Protein AF-G5NHA0-F1 (afdb_monomer)

Structure (mmCIF, N/CA/C/O backbone):
data_AF-G5NHA0-F1
#
_entry.id   AF-G5NHA0-F1
#
loop_
_atom_site.group_PDB
_atom_site.id
_atom_site.type_symbol
_atom_site.label_atom_id
_atom_site.label_alt_id
_atom_site.label_comp_id
_atom_site.label_asym_id
_atom_site.label_entity_id
_atom_site.label_seq_id
_atom_site.pdbx_PDB_ins_code
_atom_site.Cartn_x
_atom_site.Cartn_y
_atom_site.Cartn_z
_atom_site.occupancy
_atom_site.B_iso_or_equiv
_atom_site.auth_seq_id
_atom_site.auth_comp_id
_atom_site.auth_asym_id
_atom_site.auth_atom_id
_atom_site.pdbx_PDB_model_num
ATOM 1 N N . MET A 1 1 ? 13.673 6.699 -13.281 1.00 80.00 1 MET A N 1
ATOM 2 C CA . MET A 1 1 ? 12.274 6.813 -13.764 1.00 80.00 1 MET A CA 1
ATOM 3 C C . MET A 1 1 ? 11.661 5.450 -14.053 1.00 80.00 1 MET A C 1
ATOM 5 O O . MET A 1 1 ? 10.662 5.138 -13.426 1.00 80.00 1 MET A O 1
ATOM 9 N N . LEU A 1 2 ? 12.270 4.612 -14.906 1.00 87.25 2 LEU A N 1
ATOM 10 C CA . LEU A 1 2 ? 11.760 3.259 -15.196 1.00 87.25 2 LEU A CA 1
ATOM 11 C C . LEU A 1 2 ? 11.578 2.391 -13.946 1.00 87.25 2 LEU A C 1
ATOM 13 O O . LEU A 1 2 ? 10.547 1.749 -13.815 1.00 87.25 2 LEU A O 1
ATOM 17 N N . GLY A 1 3 ? 12.521 2.436 -12.998 1.00 88.12 3 GLY A N 1
ATOM 18 C CA . GLY A 1 3 ? 12.367 1.753 -11.709 1.00 88.12 3 GLY A CA 1
ATOM 19 C C . GLY A 1 3 ? 11.091 2.173 -10.972 1.00 88.12 3 GLY A C 1
ATOM 20 O O . GLY A 1 3 ? 10.288 1.322 -10.626 1.00 88.12 3 GLY A O 1
ATOM 21 N N . CYS A 1 4 ? 10.834 3.477 -10.822 1.00 86.25 4 CYS A N 1
ATOM 22 C CA . CYS A 1 4 ? 9.599 3.974 -1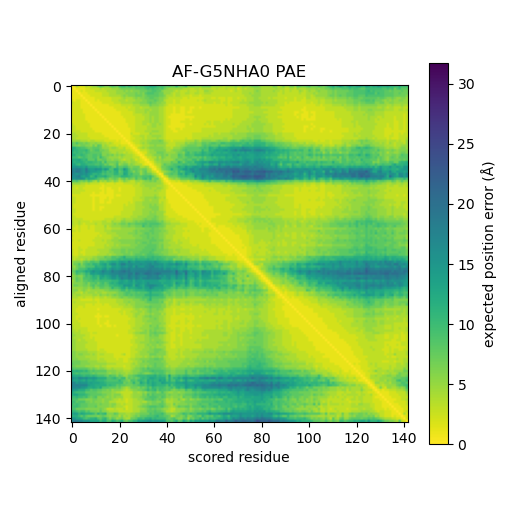0.202 1.00 86.25 4 CYS A CA 1
ATOM 23 C C . CYS A 1 4 ? 8.343 3.512 -10.956 1.00 86.25 4 CYS A C 1
ATOM 25 O O . CYS A 1 4 ? 7.350 3.148 -10.334 1.00 86.25 4 CYS A O 1
ATOM 27 N N . LEU A 1 5 ? 8.401 3.511 -12.292 1.00 88.50 5 LEU A N 1
ATOM 28 C CA . LEU A 1 5 ? 7.301 3.058 -13.139 1.00 88.50 5 LEU A CA 1
ATOM 29 C C . LEU A 1 5 ? 7.057 1.554 -13.029 1.00 88.50 5 LEU A C 1
ATOM 31 O O . LEU A 1 5 ? 5.913 1.147 -13.120 1.00 88.50 5 LEU A O 1
ATOM 35 N N . LEU A 1 6 ? 8.091 0.735 -12.835 1.00 91.81 6 LEU A N 1
ATOM 36 C CA . LEU A 1 6 ? 7.977 -0.720 -12.695 1.00 91.81 6 LEU A CA 1
ATOM 37 C C . LEU A 1 6 ? 7.610 -1.144 -11.266 1.00 91.81 6 LEU A C 1
ATOM 39 O O . LEU A 1 6 ? 6.910 -2.137 -11.090 1.00 91.81 6 LEU A O 1
ATOM 43 N N . SER A 1 7 ? 8.035 -0.381 -10.256 1.00 92.62 7 SER A N 1
ATOM 44 C CA . SER A 1 7 ? 7.800 -0.666 -8.833 1.00 92.62 7 SER A CA 1
ATOM 45 C C . SER A 1 7 ? 6.397 -0.294 -8.338 1.00 92.62 7 SER A C 1
ATOM 47 O O . SER A 1 7 ? 6.056 -0.538 -7.182 1.00 92.62 7 SER A O 1
ATOM 49 N N . TRP A 1 8 ? 5.548 0.257 -9.201 1.00 93.06 8 TRP A N 1
ATOM 50 C CA . TRP A 1 8 ? 4.207 0.723 -8.846 1.00 93.06 8 TRP A CA 1
ATOM 51 C C . TRP A 1 8 ? 3.281 -0.310 -8.188 1.00 93.06 8 TRP A C 1
ATOM 53 O O . TRP A 1 8 ? 2.622 0.073 -7.221 1.00 93.06 8 TRP A O 1
ATOM 63 N N . PRO A 1 9 ? 3.214 -1.595 -8.609 1.00 93.00 9 PRO A N 1
ATOM 64 C CA . PRO A 1 9 ? 2.280 -2.528 -7.987 1.00 93.00 9 PRO A CA 1
ATOM 65 C C . PRO A 1 9 ? 2.721 -2.867 -6.558 1.00 93.00 9 PRO A C 1
ATOM 67 O O . PRO A 1 9 ? 1.884 -3.036 -5.677 1.00 93.00 9 PRO A O 1
ATOM 70 N N . PHE A 1 10 ? 4.031 -2.883 -6.306 1.00 95.56 10 PHE A N 1
ATOM 71 C CA . PHE A 1 10 ? 4.612 -3.080 -4.980 1.00 95.56 10 PHE A CA 1
ATOM 72 C C . PHE A 1 10 ? 4.249 -1.926 -4.050 1.00 95.56 10 PHE A C 1
ATOM 74 O O . PHE A 1 10 ? 3.793 -2.153 -2.934 1.00 95.56 10 PHE A O 1
ATOM 81 N N . TRP A 1 11 ? 4.374 -0.684 -4.526 1.00 95.44 11 TRP A N 1
ATOM 82 C CA . TRP A 1 11 ? 3.987 0.495 -3.749 1.00 95.44 11 TRP A CA 1
ATOM 83 C C . TRP A 1 11 ? 2.492 0.533 -3.447 1.00 95.44 11 TRP A C 1
ATOM 85 O O . TRP A 1 11 ? 2.121 0.860 -2.324 1.00 95.44 11 TRP A O 1
ATOM 95 N N . VAL A 1 12 ? 1.639 0.152 -4.402 1.00 96.19 12 VAL A N 1
ATOM 96 C CA . VAL A 1 12 ? 0.189 0.055 -4.178 1.00 96.19 12 VAL A CA 1
ATOM 97 C C . VAL A 1 12 ? -0.130 -0.972 -3.087 1.00 96.19 12 VAL A C 1
ATOM 99 O O . VAL A 1 12 ? -0.872 -0.661 -2.158 1.00 96.19 12 VAL A O 1
ATOM 102 N N . MET A 1 13 ? 0.450 -2.173 -3.162 1.00 95.94 13 MET A N 1
ATOM 103 C CA . MET A 1 13 ? 0.197 -3.248 -2.193 1.00 95.94 13 MET A CA 1
ATOM 104 C C . MET A 1 13 ? 0.795 -2.958 -0.812 1.00 95.94 13 MET A C 1
ATOM 106 O O . MET A 1 13 ? 0.182 -3.267 0.208 1.00 95.94 13 MET A O 1
ATOM 110 N N . HIS A 1 14 ? 1.960 -2.317 -0.767 1.00 95.31 14 HIS A N 1
ATOM 111 C CA . HIS A 1 14 ? 2.565 -1.862 0.478 1.00 95.31 14 HIS A CA 1
ATOM 112 C C . HIS A 1 14 ? 1.714 -0.764 1.136 1.00 95.31 14 HIS A C 1
ATOM 114 O O . HIS A 1 14 ? 1.365 -0.874 2.308 1.00 95.31 14 HIS A O 1
ATOM 120 N N . ALA A 1 15 ? 1.293 0.253 0.373 1.00 94.44 15 ALA A N 1
ATOM 121 C CA . ALA A 1 15 ? 0.430 1.322 0.873 1.00 94.44 15 ALA A CA 1
ATOM 122 C C . ALA A 1 15 ? -0.927 0.793 1.364 1.00 94.44 15 ALA A C 1
ATOM 124 O O . ALA A 1 15 ? -1.406 1.227 2.409 1.00 94.44 15 ALA A O 1
ATOM 125 N N . LEU A 1 16 ? -1.516 -0.178 0.659 1.00 94.94 16 LEU A N 1
ATOM 126 C CA . LEU A 1 16 ? -2.718 -0.894 1.093 1.00 94.94 16 LEU A CA 1
ATOM 127 C C . LEU A 1 16 ? -2.538 -1.498 2.496 1.00 94.94 16 LEU A C 1
ATOM 129 O O . LEU A 1 16 ? -3.379 -1.280 3.368 1.00 94.94 16 LEU A O 1
ATOM 133 N N . GLY A 1 17 ? -1.435 -2.215 2.727 1.00 93.62 17 GLY A N 1
ATOM 134 C CA . GLY A 1 17 ? -1.129 -2.796 4.036 1.00 93.62 17 GLY A CA 1
ATOM 135 C C . GLY A 1 17 ? -0.948 -1.739 5.121 1.00 93.62 17 GLY A C 1
ATOM 136 O O . GLY A 1 17 ? -1.544 -1.868 6.188 1.00 93.62 17 GLY A O 1
ATOM 137 N N . CYS A 1 18 ? -0.234 -0.650 4.821 1.00 92.94 18 CYS A N 1
ATOM 138 C CA . CYS A 1 18 ? -0.051 0.461 5.756 1.00 92.94 18 CYS A CA 1
ATOM 139 C C . CYS A 1 18 ? -1.384 1.112 6.152 1.00 92.94 18 CYS A C 1
ATOM 141 O O . CYS A 1 18 ? -1.596 1.407 7.325 1.00 92.94 18 CYS A O 1
ATOM 143 N N . ILE A 1 19 ? -2.296 1.325 5.195 1.00 93.25 19 ILE A 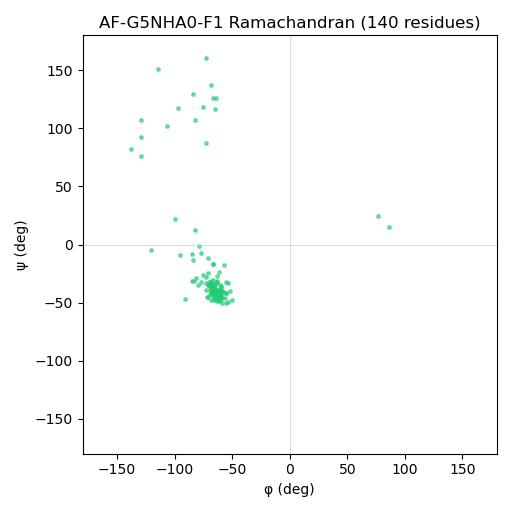N 1
ATOM 144 C CA . ILE A 1 19 ? -3.621 1.907 5.463 1.00 93.25 19 ILE A CA 1
ATOM 145 C C . ILE A 1 19 ? -4.430 0.993 6.393 1.00 93.25 19 ILE A C 1
ATOM 147 O O . ILE A 1 19 ? -5.044 1.470 7.346 1.00 93.25 19 ILE A O 1
ATOM 151 N N . ILE A 1 20 ? -4.416 -0.318 6.142 1.00 92.81 20 ILE A N 1
ATOM 152 C CA . ILE A 1 20 ? -5.143 -1.300 6.955 1.00 92.81 20 ILE A CA 1
ATOM 153 C C . ILE A 1 20 ? -4.557 -1.393 8.372 1.00 92.81 20 ILE A C 1
ATOM 155 O O . ILE A 1 20 ? -5.315 -1.417 9.344 1.00 92.81 20 ILE A O 1
ATOM 159 N N . ASP A 1 21 ? -3.230 -1.433 8.503 1.00 91.44 21 ASP A N 1
ATOM 160 C CA . ASP A 1 21 ? -2.551 -1.511 9.801 1.00 91.44 21 ASP A CA 1
ATOM 161 C C . ASP A 1 21 ? -2.746 -0.247 10.635 1.00 91.44 21 ASP A C 1
ATOM 163 O O . ASP A 1 21 ? -3.003 -0.332 11.840 1.00 91.44 21 ASP A O 1
ATOM 167 N N . ASN A 1 22 ? -2.716 0.921 9.991 1.00 89.94 22 ASN A N 1
ATOM 168 C CA . ASN A 1 22 ? -3.038 2.180 10.644 1.00 89.94 22 ASN A CA 1
ATOM 169 C C . ASN A 1 22 ? -4.499 2.177 11.126 1.00 89.94 22 ASN A C 1
ATOM 171 O O . ASN A 1 22 ? -4.766 2.422 12.301 1.00 89.94 22 ASN A O 1
ATOM 175 N N . GLN A 1 23 ? -5.440 1.760 10.270 1.00 90.69 23 GLN A N 1
ATOM 176 C CA . GLN A 1 23 ? -6.862 1.744 10.616 1.00 90.69 23 GLN A CA 1
ATOM 177 C C . GLN A 1 23 ? -7.195 0.789 11.774 1.00 90.69 23 GLN A C 1
ATOM 179 O O . GLN A 1 23 ? -8.113 1.078 12.549 1.00 90.69 23 GLN A O 1
ATOM 184 N N . ARG A 1 24 ? -6.476 -0.334 11.923 1.00 88.69 24 ARG A N 1
ATOM 185 C CA . ARG A 1 24 ? -6.635 -1.251 13.071 1.00 88.69 24 ARG A CA 1
ATOM 186 C C . ARG A 1 24 ? -5.826 -0.848 14.313 1.00 88.69 24 ARG A C 1
ATOM 188 O O . ARG A 1 24 ? -6.030 -1.449 15.361 1.00 88.69 24 ARG A O 1
ATOM 195 N N . GLY A 1 25 ? -4.947 0.153 14.213 1.00 86.00 25 GLY A N 1
ATOM 196 C CA . GLY A 1 25 ? -4.127 0.660 15.319 1.00 86.00 25 GLY A CA 1
ATOM 197 C C . GLY A 1 25 ? -2.809 -0.087 15.553 1.00 86.00 25 GLY A C 1
ATOM 198 O O . GLY A 1 25 ? -2.193 0.095 16.601 1.00 86.00 25 GLY A O 1
ATOM 199 N N . ALA A 1 26 ? -2.348 -0.904 14.600 1.00 83.44 26 ALA A N 1
ATOM 200 C CA . ALA A 1 26 ? -1.086 -1.643 14.719 1.00 83.44 26 ALA A CA 1
ATOM 201 C C . ALA A 1 26 ? 0.143 -0.712 14.723 1.00 83.44 26 ALA A C 1
ATOM 203 O O . ALA A 1 26 ? 1.130 -0.993 15.394 1.00 83.44 26 ALA A O 1
ATOM 204 N N . THR A 1 27 ? 0.055 0.432 14.038 1.00 82.12 27 THR A N 1
ATOM 205 C CA . THR A 1 27 ? 1.107 1.466 13.971 1.00 82.12 27 THR A CA 1
ATOM 206 C C . THR A 1 27 ? 0.849 2.641 14.923 1.00 82.12 27 THR A C 1
ATOM 208 O O . THR A 1 27 ? 1.320 3.759 14.705 1.00 82.12 27 THR A O 1
ATOM 211 N N . LEU A 1 28 ? 0.040 2.438 15.970 1.00 77.81 28 LEU A N 1
ATOM 212 C CA . LEU A 1 28 ? -0.325 3.518 16.890 1.00 77.81 28 LEU A CA 1
ATOM 213 C C . LEU A 1 28 ? 0.876 4.003 17.720 1.00 77.81 28 LEU A C 1
ATOM 215 O O . LEU A 1 28 ? 0.974 5.192 18.008 1.00 77.81 28 LEU A O 1
ATOM 219 N N . SER A 1 29 ? 1.805 3.108 18.072 1.00 75.94 29 SER A N 1
ATOM 220 C CA . SER A 1 29 ? 3.009 3.451 18.840 1.00 75.94 29 SER A CA 1
ATOM 221 C C . SER A 1 29 ? 3.925 4.418 18.085 1.00 75.94 29 SER A C 1
ATOM 223 O O . SER A 1 29 ? 4.314 5.433 18.654 1.00 75.94 29 SER A O 1
ATOM 225 N N . SER A 1 30 ? 4.189 4.165 16.799 1.00 80.62 30 SER A N 1
ATOM 226 C CA . SER A 1 30 ? 4.962 5.058 15.920 1.00 80.62 30 SER A CA 1
ATOM 227 C C . SER A 1 30 ? 4.223 6.344 15.555 1.00 80.62 30 SER A C 1
ATOM 229 O O . SER A 1 30 ? 4.852 7.366 15.304 1.00 80.62 30 SER A O 1
ATOM 231 N N . SER A 1 31 ? 2.887 6.345 15.604 1.00 77.06 31 SER A N 1
ATOM 232 C CA . SER A 1 31 ? 2.099 7.573 15.425 1.00 77.06 31 SER A CA 1
ATOM 233 C C . SER A 1 31 ? 2.183 8.521 16.632 1.00 77.06 31 SER A C 1
ATOM 235 O O . SER A 1 31 ? 2.018 9.728 16.468 1.00 77.06 31 SER A O 1
ATOM 237 N N . ILE A 1 32 ? 2.414 7.989 17.839 1.00 79.06 32 ILE A N 1
ATOM 238 C CA . ILE A 1 32 ? 2.520 8.770 19.083 1.00 79.06 32 ILE A CA 1
ATOM 239 C C . ILE A 1 32 ? 3.972 9.180 19.354 1.00 79.06 32 ILE A C 1
ATOM 241 O O . ILE A 1 32 ? 4.222 10.341 19.673 1.00 79.06 32 ILE A O 1
ATOM 245 N N . ASP A 1 33 ? 4.915 8.245 19.226 1.00 80.62 33 ASP A N 1
ATOM 246 C CA . ASP A 1 33 ? 6.351 8.491 19.377 1.00 80.62 33 ASP A CA 1
ATOM 247 C C . ASP A 1 33 ? 7.117 7.916 18.171 1.00 80.62 33 ASP A C 1
ATOM 249 O O . ASP A 1 33 ? 7.509 6.745 18.183 1.00 80.62 33 ASP A O 1
ATOM 253 N N . PRO A 1 34 ? 7.364 8.736 17.133 1.00 75.94 34 PRO A N 1
ATOM 254 C CA . PRO A 1 34 ? 8.107 8.314 15.949 1.00 75.94 34 PRO A CA 1
ATOM 255 C C . PRO A 1 34 ? 9.583 7.997 16.226 1.00 75.94 34 PRO A C 1
ATOM 257 O O . PRO A 1 34 ? 10.238 7.391 15.390 1.00 75.94 34 PRO A O 1
ATOM 260 N N . ALA A 1 35 ? 10.148 8.432 17.361 1.00 77.69 35 ALA A N 1
ATOM 261 C CA . ALA A 1 35 ? 11.561 8.199 17.662 1.00 77.69 35 ALA A CA 1
ATOM 262 C C . ALA A 1 35 ? 11.814 6.794 18.231 1.00 77.69 35 ALA A C 1
ATOM 264 O O . ALA A 1 35 ? 12.900 6.248 18.045 1.00 77.69 35 ALA A O 1
ATOM 265 N N . ASN A 1 36 ? 10.822 6.220 18.922 1.00 70.94 36 ASN A N 1
ATOM 266 C CA . ASN A 1 36 ? 10.926 4.916 19.590 1.00 70.94 36 ASN A CA 1
ATOM 267 C C . ASN A 1 36 ? 9.905 3.878 19.090 1.00 70.94 36 ASN A C 1
ATOM 269 O O . ASN A 1 36 ? 9.911 2.734 19.550 1.00 70.94 36 ASN A O 1
ATOM 273 N N . GLY A 1 37 ? 8.996 4.268 18.196 1.00 63.38 37 GLY A N 1
ATOM 274 C CA . GLY A 1 37 ? 7.983 3.392 17.623 1.00 63.38 37 GLY A CA 1
ATOM 275 C C . GLY A 1 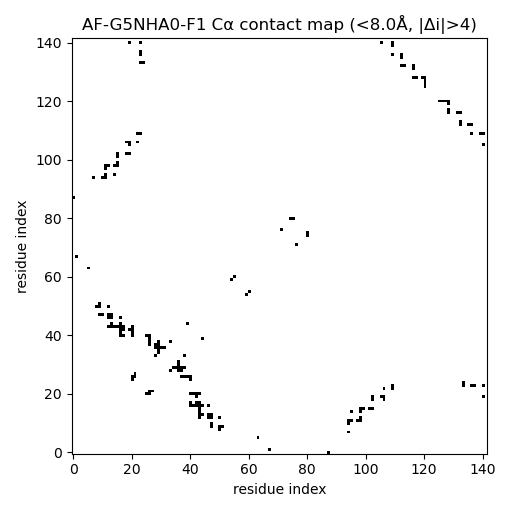37 ? 8.542 2.391 16.613 1.00 63.38 37 GLY A C 1
ATOM 276 O O . GLY A 1 37 ? 9.620 2.558 16.049 1.00 63.38 37 GLY A O 1
ATOM 277 N N . ILE A 1 38 ? 7.778 1.326 16.370 1.00 66.44 38 ILE A N 1
ATOM 278 C CA . ILE A 1 38 ? 8.052 0.405 15.266 1.00 66.44 38 ILE A CA 1
ATOM 279 C C . ILE A 1 38 ? 7.454 1.045 14.010 1.00 66.44 38 ILE A C 1
ATOM 281 O O . ILE A 1 38 ? 6.234 1.111 13.855 1.00 66.44 38 ILE A O 1
ATOM 285 N N . ASP A 1 39 ? 8.314 1.555 13.131 1.00 64.12 39 ASP A N 1
ATOM 286 C CA . ASP A 1 39 ? 7.901 2.228 11.890 1.00 64.12 39 ASP A CA 1
ATOM 287 C C . ASP A 1 39 ? 7.455 1.255 10.786 1.00 64.12 39 ASP A C 1
ATOM 289 O O . ASP A 1 39 ? 6.959 1.666 9.736 1.00 64.12 39 ASP A O 1
ATOM 293 N N . THR A 1 40 ? 7.619 -0.050 10.999 1.00 69.25 40 THR A N 1
ATOM 294 C CA . THR A 1 40 ? 7.329 -1.072 9.994 1.00 69.25 40 THR A CA 1
ATOM 295 C C . THR A 1 40 ? 5.949 -1.690 10.193 1.00 69.25 40 THR A C 1
ATOM 297 O O . THR A 1 40 ? 5.685 -2.349 11.195 1.00 69.25 40 THR A O 1
ATOM 300 N N . SER A 1 41 ? 5.076 -1.519 9.198 1.00 86.06 41 SER A N 1
ATOM 301 C CA . SER A 1 41 ? 3.809 -2.252 9.100 1.00 86.06 41 SER A CA 1
ATOM 302 C C . SER A 1 41 ? 4.066 -3.691 8.644 1.00 86.06 41 SER A C 1
ATOM 304 O O . SER A 1 41 ? 4.556 -3.938 7.537 1.00 86.06 41 SER A O 1
ATOM 306 N N . GLU A 1 42 ? 3.709 -4.651 9.493 1.00 89.69 42 GLU A N 1
ATOM 307 C CA . GLU A 1 42 ? 3.868 -6.079 9.203 1.00 89.69 42 GLU A CA 1
ATOM 308 C C . GLU A 1 42 ? 2.956 -6.526 8.053 1.00 89.69 42 GLU A C 1
ATOM 310 O O . GLU A 1 42 ? 3.393 -7.255 7.158 1.00 89.69 42 GLU A O 1
ATOM 315 N N . MET A 1 43 ? 1.713 -6.023 7.999 1.00 90.75 43 MET A N 1
ATOM 316 C CA . MET A 1 43 ? 0.798 -6.321 6.893 1.00 90.75 43 MET A CA 1
ATOM 317 C C . MET A 1 43 ? 1.319 -5.753 5.570 1.00 90.75 43 MET A C 1
ATOM 319 O O . MET A 1 43 ? 1.228 -6.408 4.531 1.00 90.75 43 MET A O 1
ATOM 323 N N . ALA A 1 44 ? 1.907 -4.554 5.591 1.00 93.75 44 ALA A N 1
ATOM 324 C CA . ALA A 1 44 ? 2.511 -3.952 4.408 1.00 93.75 44 ALA A CA 1
ATOM 325 C C . ALA A 1 44 ? 3.714 -4.750 3.897 1.00 93.75 44 ALA A C 1
ATOM 327 O O . ALA A 1 44 ? 3.880 -4.892 2.683 1.00 93.75 44 ALA A O 1
ATOM 328 N N . ASN A 1 45 ? 4.537 -5.300 4.792 1.00 93.50 45 ASN A N 1
ATOM 329 C CA . ASN A 1 45 ? 5.641 -6.182 4.416 1.00 93.50 45 ASN A CA 1
ATOM 330 C C . ASN A 1 45 ? 5.134 -7.489 3.799 1.00 93.50 45 ASN A C 1
ATOM 332 O O . ASN A 1 45 ? 5.599 -7.882 2.726 1.00 93.50 45 ASN A O 1
ATOM 336 N N . PHE A 1 46 ? 4.139 -8.123 4.424 1.00 94.69 46 PHE A N 1
ATOM 337 C CA . PHE A 1 46 ? 3.522 -9.341 3.906 1.00 94.69 46 PHE A CA 1
ATOM 338 C C . PHE A 1 46 ? 2.918 -9.134 2.509 1.00 94.69 46 PHE A C 1
ATOM 340 O O . PHE A 1 46 ? 3.240 -9.875 1.577 1.00 94.69 46 PHE A O 1
ATOM 347 N N . LEU A 1 47 ? 2.099 -8.093 2.326 1.00 95.38 47 LEU A N 1
ATOM 348 C CA . LEU A 1 47 ? 1.483 -7.784 1.033 1.00 95.38 47 LEU A CA 1
ATOM 349 C C . LEU A 1 47 ? 2.513 -7.413 -0.037 1.00 95.38 47 LEU A C 1
ATOM 351 O O . LEU A 1 47 ? 2.322 -7.747 -1.205 1.00 95.38 47 LEU A O 1
ATOM 355 N N . ASN A 1 48 ? 3.615 -6.763 0.342 1.00 95.38 48 ASN A N 1
ATOM 356 C CA . ASN A 1 48 ? 4.700 -6.455 -0.583 1.00 95.38 48 ASN A CA 1
ATOM 357 C C . ASN A 1 48 ? 5.420 -7.730 -1.063 1.00 95.38 48 ASN A C 1
ATOM 359 O O . ASN A 1 48 ? 5.668 -7.890 -2.259 1.00 95.38 48 ASN A O 1
ATOM 363 N N . MET A 1 49 ? 5.695 -8.681 -0.162 1.00 96.00 49 MET A N 1
ATOM 364 C CA . MET A 1 49 ? 6.247 -9.990 -0.541 1.00 96.00 49 MET A CA 1
ATOM 365 C C . MET A 1 49 ? 5.270 -10.784 -1.412 1.00 96.00 49 MET A C 1
ATOM 367 O O . MET A 1 49 ? 5.673 -11.361 -2.422 1.00 96.00 49 MET A O 1
ATOM 371 N N . PHE A 1 50 ? 3.981 -10.772 -1.072 1.00 96.25 50 PHE A N 1
ATOM 372 C CA . PHE A 1 50 ? 2.941 -11.400 -1.884 1.00 96.25 50 PHE A CA 1
ATOM 373 C C . PHE A 1 50 ? 2.891 -10.804 -3.298 1.00 96.25 50 PHE A C 1
ATOM 375 O O . PHE A 1 50 ? 2.907 -11.543 -4.284 1.00 96.25 50 PHE A O 1
ATOM 382 N N . ALA A 1 51 ? 2.924 -9.472 -3.412 1.00 96.25 51 ALA A N 1
ATOM 383 C CA . ALA A 1 51 ? 2.989 -8.776 -4.692 1.00 96.25 51 ALA A CA 1
ATOM 384 C C . ALA A 1 51 ? 4.223 -9.192 -5.504 1.00 96.25 51 ALA A C 1
ATOM 386 O O . ALA A 1 51 ? 4.112 -9.417 -6.708 1.00 96.25 51 ALA A O 1
ATOM 387 N N . ALA A 1 52 ? 5.377 -9.364 -4.852 1.00 95.75 52 ALA A N 1
ATOM 388 C CA . ALA A 1 52 ? 6.594 -9.836 -5.502 1.00 95.75 52 ALA A CA 1
ATOM 389 C C . ALA A 1 52 ? 6.457 -11.248 -6.067 1.00 95.75 52 ALA A C 1
ATOM 391 O O . ALA A 1 52 ? 6.819 -11.479 -7.220 1.00 95.75 52 ALA A O 1
ATOM 392 N N . VAL A 1 53 ? 5.893 -12.177 -5.298 1.00 97.12 53 VAL A N 1
ATOM 393 C CA . VAL A 1 53 ? 5.667 -13.552 -5.760 1.00 97.12 53 VAL A CA 1
ATOM 394 C C . VAL A 1 53 ? 4.723 -13.569 -6.962 1.00 97.12 53 VAL A C 1
ATOM 396 O O . VAL A 1 53 ? 5.050 -14.174 -7.983 1.00 97.12 53 VAL A O 1
ATOM 399 N N . VAL A 1 54 ? 3.599 -12.850 -6.886 1.00 96.75 54 VAL A N 1
ATOM 400 C CA . VAL A 1 54 ? 2.638 -12.747 -7.996 1.00 96.75 54 VAL A CA 1
ATOM 401 C C . VAL A 1 54 ? 3.289 -12.107 -9.224 1.00 96.75 54 VAL A C 1
ATOM 403 O O . VAL A 1 54 ? 3.111 -12.592 -10.342 1.00 96.75 54 VAL A O 1
ATOM 406 N N . TYR A 1 55 ? 4.081 -11.050 -9.040 1.00 96.12 55 TYR A N 1
ATOM 407 C CA . TYR A 1 55 ? 4.786 -10.383 -10.132 1.00 96.12 55 TYR A CA 1
ATOM 408 C C . TYR A 1 55 ? 5.764 -11.327 -10.840 1.00 96.12 55 TYR A C 1
ATOM 410 O O . TYR A 1 55 ? 5.770 -11.413 -12.069 1.00 96.12 55 TYR A O 1
ATOM 418 N N . LEU A 1 56 ? 6.555 -12.084 -10.077 1.00 95.94 56 LEU A N 1
ATOM 419 C CA . LEU A 1 56 ? 7.508 -13.053 -10.618 1.00 95.94 56 LEU A CA 1
ATOM 420 C C . LEU A 1 56 ? 6.809 -14.219 -11.323 1.00 95.94 56 LEU A C 1
ATOM 422 O O . LEU A 1 56 ? 7.225 -14.597 -12.418 1.00 95.94 56 LEU A O 1
ATOM 426 N N . GLN A 1 57 ? 5.724 -14.743 -10.748 1.00 97.12 57 GLN A N 1
ATOM 427 C CA . GLN A 1 57 ? 4.938 -15.830 -11.338 1.00 97.12 57 GLN A CA 1
ATOM 428 C C . GLN A 1 57 ? 4.363 -15.452 -12.710 1.00 97.12 57 GLN A C 1
ATOM 430 O O . GLN A 1 57 ? 4.318 -16.286 -13.610 1.00 97.12 57 GLN A O 1
ATOM 435 N N . ASN A 1 58 ? 3.966 -14.191 -12.893 1.00 96.00 58 ASN A N 1
ATOM 436 C CA . ASN A 1 58 ? 3.442 -13.679 -14.161 1.00 96.00 58 ASN A CA 1
ATOM 437 C C . ASN A 1 58 ? 4.544 -13.280 -15.165 1.00 96.00 58 ASN A C 1
ATOM 439 O O . ASN A 1 58 ? 4.264 -12.612 -16.158 1.00 96.00 58 ASN A O 1
ATOM 443 N N . GLY A 1 59 ? 5.804 -13.661 -14.924 1.00 95.06 59 GLY A N 1
ATOM 444 C CA . GLY A 1 59 ? 6.918 -13.342 -15.817 1.00 95.06 59 GLY A CA 1
ATOM 445 C C . GLY A 1 59 ? 7.404 -11.895 -15.706 1.00 95.06 59 GLY A C 1
ATOM 446 O O . GLY A 1 59 ? 8.003 -11.376 -16.645 1.00 95.06 59 GLY A O 1
ATOM 447 N N . GLY A 1 60 ? 7.189 -11.235 -14.564 1.00 93.94 60 GLY A N 1
ATOM 448 C CA . GLY A 1 60 ? 7.535 -9.828 -14.358 1.00 93.94 60 GLY A CA 1
ATOM 449 C C . GLY A 1 60 ? 8.995 -9.475 -14.667 1.00 93.94 60 GLY A C 1
ATOM 450 O O . GLY A 1 60 ? 9.257 -8.406 -15.209 1.00 93.94 60 GLY A O 1
ATOM 451 N N . LEU A 1 61 ? 9.945 -10.390 -14.434 1.00 94.44 61 LEU A N 1
ATOM 452 C CA . LEU A 1 61 ? 11.354 -10.209 -14.825 1.00 94.44 61 LEU A CA 1
ATOM 453 C C . LEU A 1 61 ? 11.537 -10.061 -16.342 1.00 94.44 61 LEU A C 1
ATOM 455 O O . LEU A 1 61 ? 12.306 -9.211 -16.787 1.00 94.44 61 LEU A O 1
ATOM 459 N N . VAL A 1 62 ? 10.816 -10.852 -17.141 1.00 95.56 62 VAL A N 1
ATOM 460 C CA . VAL A 1 62 ? 10.859 -10.755 -18.608 1.00 95.56 62 VAL A CA 1
ATOM 461 C C . VAL A 1 62 ? 10.289 -9.408 -19.048 1.00 95.56 62 VAL A C 1
ATOM 463 O O . VAL A 1 62 ? 10.897 -8.719 -19.864 1.00 95.56 62 VAL A O 1
ATOM 466 N N . THR A 1 63 ? 9.180 -8.983 -18.437 1.00 94.38 63 THR A N 1
ATOM 467 C CA . THR A 1 63 ? 8.579 -7.664 -18.675 1.00 94.38 63 THR A CA 1
ATOM 468 C C . THR A 1 63 ? 9.535 -6.523 -18.320 1.00 94.38 63 THR A C 1
ATOM 470 O O . THR A 1 63 ? 9.633 -5.560 -19.076 1.00 94.38 63 THR A O 1
ATOM 473 N N . MET A 1 64 ? 10.280 -6.618 -17.211 1.00 94.56 64 MET A N 1
ATOM 474 C CA . MET A 1 64 ? 11.281 -5.608 -16.838 1.00 94.56 64 MET A CA 1
ATOM 475 C C . MET A 1 64 ? 12.374 -5.466 -17.901 1.00 94.56 64 MET A C 1
ATOM 477 O O . MET A 1 64 ? 12.716 -4.345 -18.279 1.00 94.56 64 MET A O 1
ATOM 481 N N . VAL A 1 65 ? 12.901 -6.586 -18.403 1.00 94.75 65 VAL A N 1
ATOM 482 C CA . VAL A 1 65 ? 13.937 -6.581 -19.447 1.00 94.75 65 VAL A CA 1
ATOM 483 C C . VAL A 1 65 ? 13.391 -6.032 -20.766 1.00 94.75 65 VAL A C 1
ATOM 485 O O . VAL A 1 65 ? 14.062 -5.231 -21.413 1.00 94.75 65 VAL A O 1
ATOM 488 N N . ASP A 1 66 ? 12.166 -6.397 -21.150 1.00 94.94 66 ASP A N 1
ATOM 489 C CA . ASP A 1 66 ? 11.522 -5.885 -22.366 1.00 94.94 66 ASP A CA 1
ATOM 490 C C . ASP A 1 66 ? 11.286 -4.366 -22.296 1.00 94.94 66 ASP A C 1
ATOM 492 O O . ASP A 1 66 ? 11.612 -3.633 -23.232 1.00 94.94 66 ASP A O 1
ATOM 496 N N . VAL A 1 67 ? 10.807 -3.858 -21.155 1.00 93.62 67 VAL A N 1
ATOM 497 C CA . VAL A 1 67 ? 10.646 -2.413 -20.922 1.00 93.62 67 VAL A CA 1
ATOM 498 C C . VAL A 1 67 ? 11.990 -1.687 -20.985 1.00 93.62 67 VAL A C 1
ATOM 500 O O . VAL A 1 67 ? 12.074 -0.610 -21.576 1.00 93.62 67 VAL A O 1
ATOM 503 N N . LEU A 1 68 ? 13.050 -2.274 -20.423 1.00 92.12 68 LEU A N 1
ATOM 504 C CA . LEU A 1 68 ? 14.392 -1.702 -20.497 1.00 92.12 68 LEU A CA 1
ATOM 505 C C . LEU A 1 68 ? 14.890 -1.642 -21.949 1.00 92.12 68 LEU A C 1
ATOM 507 O O . LEU A 1 68 ? 15.355 -0.594 -22.392 1.00 92.12 68 LEU A O 1
ATOM 511 N N . ASN A 1 69 ? 14.726 -2.720 -22.715 1.00 93.19 69 ASN A N 1
ATOM 512 C CA . ASN A 1 69 ? 15.114 -2.759 -24.124 1.00 93.19 69 ASN A CA 1
ATOM 513 C C . ASN A 1 69 ? 14.352 -1.710 -24.955 1.00 93.19 69 ASN A C 1
ATOM 515 O O . ASN A 1 69 ? 14.952 -0.923 -25.685 1.00 93.19 69 ASN A O 1
ATOM 519 N N . LYS A 1 70 ? 13.030 -1.616 -24.770 1.00 91.75 70 LYS A N 1
ATOM 520 C CA . LYS A 1 70 ? 12.193 -0.592 -25.415 1.00 91.75 70 LYS A CA 1
ATOM 521 C C . LYS A 1 70 ? 12.601 0.827 -25.029 1.00 91.75 70 LYS A C 1
ATOM 523 O O . LYS A 1 70 ? 12.534 1.723 -25.865 1.00 91.75 70 LYS A O 1
ATOM 528 N N . SER A 1 71 ? 13.055 1.044 -23.794 1.00 90.50 71 SER A N 1
ATOM 529 C CA . SER A 1 71 ? 13.521 2.364 -23.369 1.00 90.50 71 SER A CA 1
ATOM 530 C C . SER A 1 71 ? 14.770 2.822 -24.126 1.00 90.50 71 SER A C 1
ATOM 532 O O . SER A 1 71 ? 14.826 3.985 -24.511 1.00 90.50 71 SER A O 1
ATOM 534 N N . TYR A 1 72 ? 15.705 1.913 -24.430 1.00 89.50 72 TYR A N 1
ATOM 535 C CA . TYR A 1 72 ? 16.887 2.220 -25.244 1.00 89.50 72 TYR A CA 1
ATOM 536 C C . TYR A 1 72 ? 16.542 2.517 -26.707 1.00 89.50 72 TYR A C 1
ATOM 538 O O . TYR A 1 72 ? 17.212 3.325 -27.338 1.00 89.50 72 TYR A O 1
ATOM 546 N N . GLN A 1 73 ? 15.482 1.907 -27.247 1.00 88.00 73 GLN A N 1
ATOM 547 C CA . GLN A 1 73 ? 14.989 2.233 -28.592 1.00 88.00 73 GLN A CA 1
ATOM 548 C C . GLN A 1 73 ? 14.338 3.619 -28.646 1.00 88.00 73 GLN A C 1
ATOM 550 O O . GLN A 1 73 ? 14.428 4.308 -29.657 1.00 88.00 73 GLN A O 1
ATOM 555 N N . LEU A 1 74 ? 13.668 4.023 -27.563 1.00 86.56 74 LEU A N 1
ATOM 556 C CA . LEU A 1 74 ? 13.025 5.333 -27.462 1.00 86.56 74 LEU A CA 1
ATOM 557 C C . LEU A 1 74 ? 14.034 6.461 -27.201 1.00 86.56 74 LEU A C 1
ATOM 559 O O . LEU A 1 74 ? 13.812 7.606 -27.579 1.00 86.56 74 LEU A O 1
ATOM 563 N N . CYS A 1 75 ? 15.101 6.127 -26.486 1.00 85.81 75 CYS A N 1
ATOM 564 C CA . CYS A 1 75 ? 16.045 7.045 -25.877 1.00 85.81 75 CYS A CA 1
ATOM 565 C C . CYS A 1 75 ? 17.443 6.471 -26.123 1.00 85.81 75 CYS A C 1
ATOM 567 O O . CYS A 1 75 ? 17.984 5.738 -25.291 1.00 85.81 75 CYS A O 1
ATOM 569 N N . ASP A 1 76 ? 17.979 6.740 -27.315 1.00 83.50 76 ASP A N 1
ATOM 570 C CA . ASP A 1 76 ? 19.303 6.258 -27.703 1.00 83.50 76 ASP A CA 1
ATOM 571 C C . ASP A 1 76 ? 20.359 6.904 -26.789 1.00 83.50 76 ASP A C 1
ATOM 573 O O . ASP A 1 76 ? 20.390 8.135 -26.699 1.00 83.50 76 ASP A O 1
ATOM 577 N N . PRO A 1 77 ? 21.230 6.126 -26.119 1.00 80.31 77 PRO A N 1
ATOM 578 C CA . PRO A 1 77 ? 22.303 6.669 -25.288 1.00 80.31 77 PRO A CA 1
ATOM 579 C C . PRO A 1 77 ? 23.262 7.614 -26.031 1.00 80.31 77 PRO A C 1
ATOM 581 O O . PRO A 1 77 ? 23.981 8.363 -25.374 1.00 80.31 77 PRO A O 1
ATOM 584 N N . MET A 1 78 ? 23.291 7.590 -27.368 1.00 83.06 78 MET A N 1
ATOM 585 C CA . MET A 1 78 ? 24.116 8.488 -28.184 1.00 83.06 78 MET A CA 1
ATOM 586 C C . MET A 1 78 ? 23.479 9.861 -28.442 1.00 83.06 78 MET A C 1
ATOM 588 O O . MET A 1 78 ? 24.177 10.770 -28.888 1.00 83.06 78 MET A O 1
ATOM 592 N N . ASN A 1 79 ? 22.184 10.034 -28.161 1.00 81.88 79 ASN A N 1
ATOM 593 C CA . ASN A 1 79 ? 21.459 11.288 -28.365 1.00 81.88 79 ASN A CA 1
ATOM 594 C C . ASN A 1 79 ? 21.008 11.893 -27.029 1.00 81.88 79 ASN A C 1
ATOM 596 O O . ASN A 1 79 ? 20.716 11.184 -26.067 1.00 81.88 79 ASN A O 1
ATOM 600 N N . GLU A 1 80 ? 20.895 13.224 -26.969 1.00 79.38 80 GLU A N 1
ATOM 601 C CA . GLU A 1 80 ? 20.290 13.879 -25.809 1.00 79.38 80 GLU A CA 1
ATOM 602 C C . GLU A 1 80 ? 18.811 13.503 -25.711 1.00 79.38 80 GLU A C 1
ATOM 604 O O . GLU A 1 80 ? 17.996 13.827 -26.574 1.00 79.38 80 GLU A O 1
ATOM 609 N N . CYS A 1 81 ? 18.461 12.820 -24.630 1.00 81.06 81 CYS A N 1
ATOM 610 C CA . CYS A 1 81 ? 17.104 12.396 -24.356 1.00 81.06 81 CYS A CA 1
ATOM 611 C C . CYS A 1 81 ? 16.735 12.826 -22.935 1.00 81.06 81 CYS A C 1
ATOM 613 O O . CYS A 1 81 ? 17.230 12.291 -21.942 1.00 81.06 81 CYS A O 1
ATOM 615 N N . THR A 1 82 ? 15.877 13.842 -22.843 1.00 81.50 82 THR A N 1
ATOM 616 C CA . THR A 1 82 ? 15.426 14.424 -21.577 1.00 81.50 82 THR A CA 1
ATOM 617 C C . THR A 1 82 ? 13.981 13.998 -21.301 1.00 81.50 82 THR A C 1
ATOM 619 O O . THR A 1 82 ? 13.039 14.521 -21.899 1.00 81.50 82 THR A O 1
ATOM 622 N N . PRO A 1 83 ? 13.755 13.009 -20.418 1.00 77.25 83 PRO A N 1
ATOM 623 C CA . PRO A 1 83 ? 12.402 12.568 -20.112 1.00 77.25 83 PRO A CA 1
ATOM 624 C C . PRO A 1 83 ? 11.625 13.652 -19.351 1.00 77.25 83 PRO A C 1
ATOM 626 O O . PRO A 1 83 ? 12.127 14.275 -18.415 1.00 77.25 83 PRO A O 1
ATOM 629 N N . SER A 1 84 ? 10.363 13.848 -19.735 1.00 81.69 84 SER A N 1
ATOM 630 C CA . SER A 1 84 ? 9.455 14.804 -19.095 1.00 81.69 84 SER A CA 1
ATOM 631 C C . SER A 1 84 ? 9.121 14.372 -17.659 1.00 81.69 84 SER A C 1
ATOM 633 O O . SER A 1 84 ? 8.671 13.250 -17.426 1.00 81.69 84 SER A O 1
ATOM 635 N N . LEU A 1 85 ? 9.336 15.265 -16.687 1.00 77.69 85 LEU A N 1
ATOM 636 C CA . LEU A 1 85 ? 9.065 15.037 -15.259 1.00 77.69 85 LEU A CA 1
ATOM 637 C C . LEU A 1 85 ? 7.588 15.197 -14.831 1.00 77.69 85 LEU A C 1
ATOM 639 O O . LEU A 1 85 ? 7.168 14.441 -13.955 1.00 77.69 85 LEU A O 1
ATOM 643 N N . PRO A 1 86 ? 6.766 16.108 -15.397 1.00 83.38 86 PRO A N 1
ATOM 644 C CA . PRO A 1 86 ? 5.367 16.279 -14.984 1.00 83.38 86 PRO A CA 1
ATOM 645 C C . PRO A 1 86 ? 4.510 14.995 -14.954 1.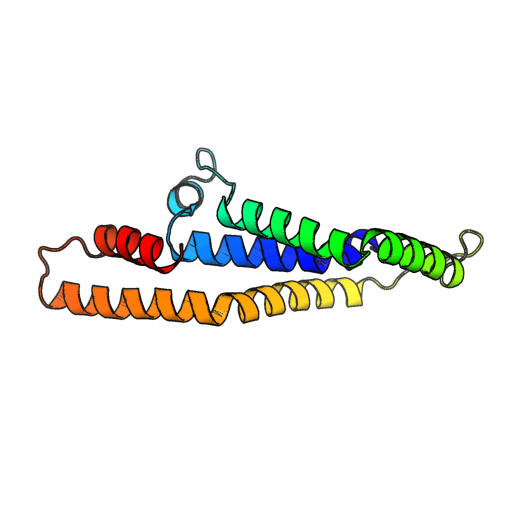00 83.38 86 PRO A C 1
ATOM 647 O O . PRO A 1 86 ? 3.784 14.812 -13.974 1.00 83.38 86 PRO A O 1
ATOM 650 N N . PRO A 1 87 ? 4.619 14.055 -15.919 1.00 82.31 87 PRO A N 1
ATOM 651 C CA . PRO A 1 87 ? 3.893 12.779 -15.863 1.00 82.31 87 PRO A CA 1
ATOM 652 C C . PRO A 1 87 ? 4.249 11.899 -14.651 1.00 82.31 87 PRO A C 1
ATOM 654 O O . PRO A 1 87 ? 3.456 11.057 -14.227 1.00 82.31 87 PRO A O 1
ATOM 657 N N . LEU A 1 88 ? 5.435 12.087 -14.065 1.00 82.44 88 LEU A N 1
ATOM 658 C CA . LEU A 1 88 ? 5.871 11.352 -12.878 1.00 82.44 88 LEU A CA 1
ATOM 659 C C . LEU A 1 88 ? 5.097 11.799 -11.626 1.00 82.44 88 LEU A C 1
ATOM 661 O O . LEU A 1 88 ? 4.788 10.982 -10.763 1.00 82.44 88 LEU A O 1
ATOM 665 N N . LEU A 1 89 ? 4.747 13.084 -11.530 1.00 83.56 89 LEU A N 1
ATOM 666 C CA . LEU A 1 89 ? 3.959 13.608 -10.411 1.00 83.56 89 LEU A CA 1
ATOM 667 C C . LEU A 1 89 ? 2.519 13.088 -10.458 1.00 83.56 89 LEU A C 1
ATOM 669 O O . LEU A 1 89 ? 1.978 12.657 -9.442 1.00 83.56 89 LEU A O 1
ATOM 673 N N . THR A 1 90 ? 1.912 13.056 -11.647 1.00 88.69 90 THR A N 1
ATOM 674 C CA . THR A 1 90 ? 0.571 12.475 -11.827 1.00 88.69 90 THR A CA 1
ATOM 675 C C . THR A 1 90 ? 0.543 10.985 -11.501 1.00 88.69 90 THR A C 1
ATOM 677 O O . THR A 1 90 ? -0.449 10.480 -10.984 1.00 88.69 90 THR A O 1
ATOM 680 N N . PHE A 1 91 ? 1.653 10.287 -11.735 1.00 90.12 91 PHE A N 1
ATOM 681 C CA . PHE A 1 91 ? 1.784 8.874 -11.417 1.00 90.12 91 PHE A CA 1
ATOM 682 C C . PHE A 1 91 ? 1.755 8.589 -9.909 1.00 90.12 91 PHE A C 1
ATOM 684 O O . PHE A 1 91 ? 1.123 7.622 -9.490 1.00 90.12 91 PHE A O 1
ATOM 691 N N . ILE A 1 92 ? 2.351 9.452 -9.077 1.00 88.19 92 ILE A N 1
ATOM 692 C CA . ILE A 1 92 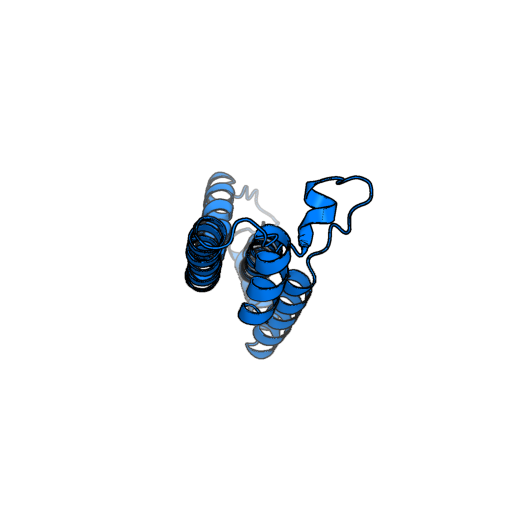? 2.266 9.324 -7.610 1.00 88.19 92 ILE A CA 1
ATOM 693 C C . ILE A 1 92 ? 0.805 9.389 -7.151 1.00 88.19 92 ILE A C 1
ATOM 695 O O . ILE A 1 92 ? 0.366 8.551 -6.363 1.00 88.19 92 ILE A O 1
ATOM 699 N N . ASN A 1 93 ? 0.030 10.332 -7.698 1.00 91.38 93 ASN A N 1
ATOM 700 C CA . ASN A 1 93 ? -1.402 10.427 -7.409 1.00 91.38 93 ASN A CA 1
ATOM 701 C C . ASN A 1 93 ? -2.142 9.150 -7.812 1.00 91.38 93 ASN A C 1
ATOM 703 O O . ASN A 1 93 ? -3.013 8.694 -7.079 1.00 91.38 93 ASN A O 1
ATOM 707 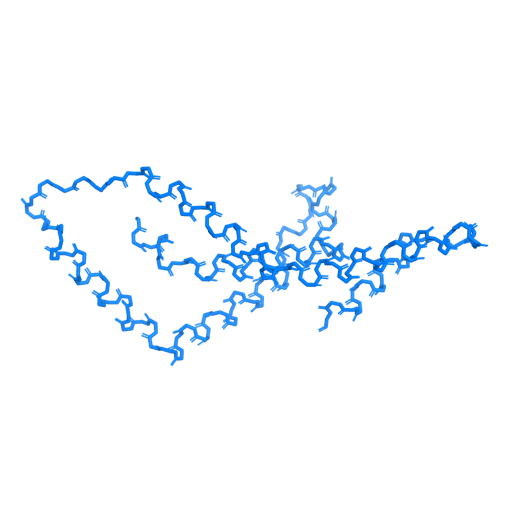N N . GLN A 1 94 ? -1.779 8.546 -8.942 1.00 93.06 94 GLN A N 1
ATOM 708 C CA . GLN A 1 94 ? -2.419 7.323 -9.412 1.00 93.06 94 GLN A CA 1
ATOM 709 C C . GLN A 1 94 ? -2.097 6.110 -8.530 1.00 93.06 94 GLN A C 1
ATOM 711 O O . GLN A 1 94 ? -2.985 5.314 -8.232 1.00 93.06 94 GLN A O 1
ATOM 716 N N . VAL A 1 95 ? -0.856 5.994 -8.050 1.00 94.06 95 VAL A N 1
ATOM 717 C CA . VAL A 1 95 ? -0.465 4.970 -7.067 1.00 94.06 95 VAL A CA 1
ATOM 718 C C . VAL A 1 95 ? -1.271 5.133 -5.776 1.00 94.06 95 VAL A C 1
ATOM 720 O O . VAL A 1 95 ? -1.855 4.162 -5.295 1.00 94.06 95 VAL A O 1
ATOM 723 N N . ALA A 1 96 ? -1.372 6.359 -5.252 1.00 93.19 96 ALA A N 1
ATOM 724 C CA . ALA A 1 96 ? -2.145 6.643 -4.045 1.00 93.19 96 ALA A CA 1
ATOM 725 C C . ALA A 1 96 ? -3.646 6.353 -4.227 1.00 93.19 96 ALA A C 1
ATOM 727 O O . ALA A 1 96 ? -4.267 5.735 -3.363 1.00 93.19 96 ALA A O 1
ATOM 728 N N . GLN A 1 97 ? -4.224 6.743 -5.368 1.00 95.81 97 GLN A N 1
ATOM 729 C CA . GLN A 1 97 ? -5.620 6.451 -5.707 1.00 95.81 97 GLN A CA 1
ATOM 730 C C . GLN A 1 97 ? -5.881 4.945 -5.766 1.00 95.81 97 GLN A C 1
ATOM 732 O O . GLN A 1 97 ? -6.834 4.474 -5.153 1.00 95.81 97 GLN A O 1
ATOM 737 N N . ASN A 1 98 ? -5.023 4.180 -6.443 1.00 96.00 98 ASN A N 1
ATOM 738 C CA . ASN A 1 98 ? -5.173 2.729 -6.543 1.00 96.00 98 ASN A CA 1
ATOM 739 C C . ASN A 1 98 ? -5.082 2.052 -5.169 1.00 96.00 98 ASN A C 1
ATOM 741 O O . ASN A 1 98 ? -5.900 1.186 -4.863 1.00 96.00 98 ASN A O 1
ATOM 745 N N . ALA A 1 99 ? -4.141 2.475 -4.320 1.00 95.25 99 ALA A N 1
ATOM 746 C CA . ALA A 1 99 ? -4.029 1.965 -2.955 1.00 95.25 99 ALA A CA 1
ATOM 747 C C . ALA A 1 99 ? -5.295 2.251 -2.130 1.00 95.25 99 ALA A C 1
ATOM 749 O O . ALA A 1 99 ? -5.821 1.349 -1.481 1.00 95.25 99 ALA A O 1
ATOM 750 N N . LEU A 1 100 ? -5.830 3.476 -2.203 1.00 95.19 100 LEU A N 1
ATOM 751 C CA . LEU A 1 100 ? -7.064 3.862 -1.510 1.00 95.19 100 LEU A CA 1
ATOM 752 C C . LEU A 1 100 ? -8.287 3.094 -2.013 1.00 95.19 100 LEU A C 1
ATOM 754 O O . LEU A 1 100 ? -9.091 2.636 -1.205 1.00 95.19 100 LEU A O 1
ATOM 758 N N . VAL A 1 101 ? -8.431 2.927 -3.329 1.00 97.06 101 VAL A N 1
ATOM 759 C CA . VAL A 1 101 ? -9.543 2.172 -3.924 1.00 97.06 101 VAL A CA 1
ATOM 760 C C . VAL A 1 101 ? -9.510 0.719 -3.453 1.00 97.06 101 VAL A C 1
ATOM 762 O O . VAL A 1 101 ? -10.539 0.201 -3.023 1.00 97.06 101 VAL A O 1
ATOM 765 N N . LEU A 1 102 ? -8.335 0.084 -3.450 1.00 95.75 102 LEU A N 1
ATOM 766 C CA . LEU A 1 102 ? -8.172 -1.286 -2.955 1.00 95.75 102 LEU A CA 1
ATOM 767 C C . LEU A 1 102 ? -8.397 -1.401 -1.440 1.00 95.75 102 LEU A C 1
ATOM 769 O O . LEU A 1 102 ? -8.958 -2.394 -0.984 1.00 95.75 102 LEU A O 1
ATOM 773 N N . ALA A 1 103 ? -8.004 -0.388 -0.663 1.00 94.94 103 ALA A N 1
ATOM 774 C CA . ALA A 1 103 ? -8.203 -0.363 0.787 1.00 94.94 103 ALA A CA 1
ATOM 775 C C . ALA A 1 103 ? -9.657 -0.072 1.182 1.00 94.94 103 ALA A C 1
ATOM 777 O O . ALA A 1 103 ? -10.098 -0.476 2.260 1.00 94.94 103 ALA A O 1
ATOM 778 N N . SER A 1 104 ? -10.408 0.619 0.319 1.00 94.75 104 SER A N 1
ATOM 779 C CA . SER A 1 104 ? -11.739 1.150 0.620 1.00 94.75 104 SER A CA 1
ATOM 780 C C . SER A 1 104 ? -12.730 0.146 1.231 1.00 94.75 104 SER A C 1
ATOM 782 O O . SER A 1 104 ? -13.303 0.496 2.263 1.00 94.75 104 SER A O 1
ATOM 784 N N . PRO A 1 105 ? -12.928 -1.091 0.723 1.00 94.81 105 PRO A N 1
ATOM 785 C CA . PRO A 1 105 ? -13.880 -2.020 1.336 1.00 94.81 105 PRO A CA 1
ATOM 786 C C . PRO A 1 105 ? -13.488 -2.401 2.769 1.00 94.81 105 PRO A C 1
ATOM 788 O O . PRO A 1 105 ? -14.344 -2.438 3.649 1.00 94.81 105 PRO A O 1
ATOM 791 N N . VAL A 1 106 ? -12.196 -2.631 3.024 1.00 94.38 106 VAL A N 1
ATOM 792 C CA . VAL A 1 106 ? -11.693 -3.006 4.354 1.00 94.38 106 VAL A CA 1
ATOM 793 C C . VAL A 1 106 ? -11.826 -1.830 5.317 1.00 94.38 106 VAL A C 1
ATOM 795 O O . VAL A 1 106 ? -12.368 -1.975 6.411 1.00 94.38 106 VAL A O 1
ATOM 798 N N . VAL A 1 107 ? -11.395 -0.640 4.892 1.00 94.31 107 VAL A N 1
ATOM 799 C CA . VAL A 1 107 ? -11.483 0.582 5.702 1.00 94.31 107 VAL A CA 1
ATOM 800 C C . VAL A 1 107 ? -12.936 0.909 6.048 1.00 94.31 107 VAL A C 1
ATOM 802 O O . VAL A 1 107 ? -13.214 1.248 7.195 1.00 94.31 107 VAL A O 1
ATOM 805 N N . LEU A 1 108 ? -13.872 0.754 5.105 1.00 95.38 108 LEU A N 1
ATOM 806 C CA . LEU A 1 108 ? -15.299 0.980 5.348 1.00 95.38 108 LEU A CA 1
ATOM 807 C C . LEU A 1 108 ? -15.852 0.055 6.435 1.00 95.38 108 LEU A C 1
ATOM 809 O O . LEU A 1 108 ? -16.541 0.526 7.338 1.00 95.38 108 LEU A O 1
ATOM 813 N N . VAL A 1 109 ? -15.532 -1.241 6.389 1.00 94.69 109 VAL A N 1
ATOM 814 C CA . VAL A 1 109 ? -15.973 -2.201 7.414 1.00 94.69 109 VAL A CA 1
ATOM 815 C C . VAL A 1 109 ? -15.383 -1.849 8.782 1.00 94.69 109 VAL A C 1
ATOM 817 O O . VAL A 1 109 ? -16.100 -1.849 9.786 1.00 94.69 109 VAL A O 1
ATOM 820 N N . LEU A 1 110 ? -14.100 -1.483 8.834 1.00 92.69 110 LEU A N 1
ATOM 821 C CA . LEU A 1 110 ? -13.449 -1.087 10.083 1.00 92.69 110 LEU A CA 1
ATOM 822 C C . LEU A 1 110 ? -14.030 0.206 10.654 1.00 92.69 110 LEU A C 1
ATOM 824 O O . LEU A 1 110 ? -14.237 0.293 11.863 1.00 92.69 110 LEU A O 1
ATOM 828 N N . LEU A 1 111 ? -14.343 1.184 9.809 1.00 93.06 111 LEU A N 1
ATOM 829 C CA . LEU A 1 111 ? -14.973 2.432 10.230 1.00 93.06 111 LEU A CA 1
ATOM 830 C C . LEU A 1 111 ? -16.402 2.188 10.731 1.00 93.06 111 LEU A C 1
ATOM 832 O O . LEU A 1 111 ? -16.780 2.695 11.785 1.00 93.06 111 LEU A O 1
ATOM 836 N N . LEU A 1 112 ? -17.182 1.342 10.047 1.00 93.94 112 LEU A N 1
ATOM 837 C CA . LEU A 1 112 ? -18.507 0.934 10.522 1.00 93.94 112 LEU A CA 1
ATOM 838 C C . LEU A 1 112 ? -18.429 0.269 11.901 1.00 93.94 112 LEU A C 1
ATOM 840 O O . LEU A 1 112 ? -19.245 0.578 12.769 1.00 93.94 112 LEU A O 1
ATOM 844 N N . SER A 1 113 ? -17.429 -0.586 12.139 1.00 91.81 113 SER A N 1
ATOM 845 C CA . SER A 1 113 ? -17.238 -1.212 13.454 1.00 91.81 113 SER A CA 1
ATOM 846 C C . SER A 1 113 ? -17.011 -0.183 14.573 1.00 91.81 113 SER A C 1
ATOM 848 O O . SER A 1 113 ? -17.554 -0.342 15.666 1.00 91.81 113 SER A O 1
ATOM 850 N N . GLU A 1 114 ? -16.305 0.922 14.301 1.00 90.38 114 GLU A N 1
ATOM 851 C CA . GLU A 1 114 ? -16.133 2.012 15.273 1.00 90.38 114 GLU A CA 1
ATOM 852 C C . GLU A 1 114 ? -17.420 2.755 15.546 1.00 90.38 114 GLU A C 1
ATOM 854 O O . GLU A 1 114 ? -17.692 3.087 16.695 1.00 90.38 114 GLU A O 1
ATOM 859 N N . VAL A 1 115 ? -18.219 3.004 14.510 1.00 92.12 115 VAL A N 1
ATOM 860 C CA . VAL A 1 115 ? -19.517 3.661 14.675 1.00 92.12 115 VAL A CA 1
ATOM 861 C C . VAL A 1 115 ? -20.411 2.821 15.588 1.00 92.12 115 VAL A C 1
ATOM 863 O O . VAL A 1 115 ? -21.025 3.363 16.508 1.00 92.12 115 VAL A O 1
ATOM 866 N N . PHE A 1 116 ? -20.434 1.497 15.409 1.00 91.44 116 PHE A N 1
ATOM 867 C CA . PHE A 1 116 ? -21.184 0.599 16.290 1.00 91.44 116 PHE A CA 1
ATOM 868 C C . PHE A 1 116 ? -20.645 0.586 17.724 1.00 91.44 116 PHE A C 1
ATOM 870 O O . PHE A 1 116 ? -21.431 0.664 18.667 1.00 91.44 116 PHE A O 1
ATOM 877 N N . LEU A 1 117 ? -19.325 0.532 17.914 1.00 90.75 117 LEU A N 1
ATOM 878 C CA . LEU A 1 117 ? -18.717 0.554 19.249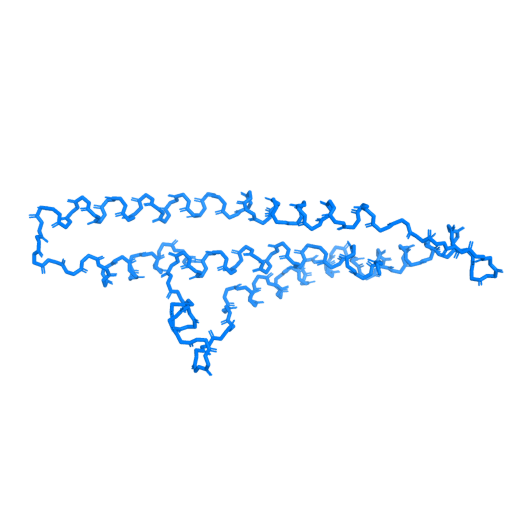 1.00 90.75 117 LEU A CA 1
ATOM 879 C C . LEU A 1 117 ? -18.887 1.906 19.954 1.00 90.75 117 LEU A C 1
ATOM 881 O O . LEU A 1 117 ? -19.121 1.943 21.160 1.00 90.75 117 LEU A O 1
ATOM 885 N N . GLY A 1 118 ? -18.829 3.010 19.211 1.00 90.06 118 GLY A N 1
ATOM 886 C CA . GLY A 1 118 ? -19.115 4.354 19.707 1.00 90.06 118 GLY A CA 1
ATOM 887 C C . GLY A 1 118 ? -20.587 4.538 20.076 1.00 90.06 118 GLY A C 1
ATOM 888 O O . GLY A 1 118 ? -20.907 5.194 21.063 1.00 90.06 118 GLY A O 1
ATOM 889 N N . LEU A 1 119 ? -21.506 3.905 19.343 1.00 91.50 119 LEU A N 1
ATOM 890 C CA . LEU A 1 119 ? -22.906 3.847 19.753 1.00 91.50 119 LEU A CA 1
ATOM 891 C C . LEU A 1 119 ? -23.064 3.014 21.032 1.00 91.50 119 LEU A C 1
ATOM 893 O O . LEU A 1 119 ? -23.790 3.408 21.942 1.00 91.50 119 LEU A O 1
ATOM 897 N N . LEU A 1 120 ? -22.363 1.885 21.129 1.00 89.75 120 LEU A N 1
ATOM 898 C CA . LEU A 1 120 ? -22.425 0.998 22.285 1.00 89.75 120 LEU A CA 1
ATOM 899 C C . LEU A 1 120 ? -21.849 1.649 23.550 1.00 89.75 120 LEU A C 1
ATOM 901 O O . LEU A 1 120 ? -22.415 1.476 24.628 1.00 89.75 120 LEU A O 1
ATOM 905 N N . SER A 1 121 ? -20.797 2.462 23.430 1.00 90.19 121 SER A N 1
ATOM 906 C CA . SER A 1 121 ? -20.225 3.212 24.556 1.00 90.19 121 SER A CA 1
ATOM 907 C C . SER A 1 121 ? -21.206 4.224 25.154 1.00 90.19 121 SER A C 1
ATOM 909 O O . SER A 1 121 ? -21.165 4.486 26.353 1.00 90.19 121 SER A O 1
ATOM 911 N N . ARG A 1 122 ? -22.160 4.728 24.359 1.00 88.75 122 ARG A N 1
ATOM 912 C CA . ARG A 1 122 ? -23.264 5.556 24.862 1.00 88.75 122 ARG A CA 1
ATOM 913 C C . ARG A 1 122 ? -24.233 4.764 25.745 1.00 88.75 122 ARG A C 1
ATOM 915 O O . ARG A 1 122 ? -24.782 5.328 26.687 1.00 88.75 122 ARG A O 1
ATOM 922 N N . PHE A 1 123 ? -24.460 3.485 25.442 1.00 89.44 123 PHE A N 1
ATOM 923 C CA . PHE A 1 123 ? -25.349 2.611 26.217 1.00 89.44 123 PHE A CA 1
ATOM 924 C C . PHE A 1 123 ? -24.653 1.972 27.425 1.00 89.44 123 PHE A C 1
ATOM 926 O O . PHE A 1 123 ? -25.293 1.738 28.446 1.00 89.44 123 PHE A O 1
ATOM 933 N N . ALA A 1 124 ? -23.350 1.710 27.323 1.00 90.00 124 ALA A N 1
ATOM 934 C CA . ALA A 1 124 ? -22.530 1.118 28.373 1.00 90.00 124 ALA A CA 1
ATOM 935 C C . ALA A 1 124 ? -21.259 1.963 28.604 1.00 90.00 124 ALA A C 1
ATOM 937 O O . ALA A 1 124 ? -20.169 1.556 28.197 1.00 90.00 124 ALA A O 1
ATOM 938 N N . PRO A 1 125 ? -21.366 3.125 29.280 1.00 82.56 125 PRO A N 1
ATOM 939 C CA . PRO A 1 125 ? -20.256 4.074 29.441 1.00 82.56 125 PRO A CA 1
ATOM 940 C C . PRO A 1 125 ? -19.098 3.537 30.293 1.00 82.56 125 PRO A C 1
ATOM 942 O O . PRO A 1 125 ? -17.992 4.062 30.234 1.00 82.56 125 PRO A O 1
ATOM 945 N N . GLN A 1 126 ? -19.329 2.470 31.062 1.00 85.31 126 GLN A N 1
ATOM 946 C CA . GLN A 1 126 ? -18.283 1.752 31.796 1.00 85.31 126 GLN A CA 1
ATOM 947 C C . GLN A 1 126 ? -17.331 0.944 30.897 1.00 85.31 126 GLN A C 1
ATOM 949 O O . GLN A 1 126 ? -16.307 0.457 31.372 1.00 85.31 126 GLN A O 1
ATOM 954 N N . MET A 1 127 ? -17.659 0.762 29.615 1.00 81.88 127 MET A N 1
ATOM 955 C CA . MET A 1 127 ? -16.808 0.042 28.671 1.00 81.88 127 MET A CA 1
ATOM 956 C C . MET A 1 127 ? -15.736 0.967 28.097 1.00 81.88 127 MET A C 1
ATOM 958 O O . MET A 1 127 ? -16.040 2.026 27.548 1.00 81.88 127 MET A O 1
ATOM 962 N N . ASN A 1 128 ? -14.474 0.534 28.140 1.00 84.31 128 ASN A N 1
ATOM 963 C CA . ASN A 1 128 ? -13.399 1.213 27.422 1.00 84.31 128 ASN A CA 1
ATOM 964 C C . ASN A 1 128 ? -13.528 0.943 25.913 1.00 84.31 128 ASN A C 1
ATOM 966 O O . ASN A 1 128 ? -12.941 0.000 25.380 1.00 84.31 128 ASN A O 1
ATOM 970 N N . ALA A 1 129 ? -14.311 1.779 25.232 1.00 80.88 129 ALA A N 1
ATOM 971 C CA . ALA A 1 129 ? -14.619 1.640 23.810 1.00 80.88 129 ALA A CA 1
ATOM 972 C C . ALA A 1 129 ? -13.368 1.580 22.920 1.00 80.88 129 ALA A C 1
ATOM 974 O O . ALA A 1 129 ? -13.367 0.870 21.919 1.00 80.88 129 ALA A O 1
ATOM 975 N N . PHE A 1 130 ? -12.295 2.271 23.313 1.00 80.19 130 PHE A N 1
ATOM 976 C CA . PHE A 1 130 ? -11.033 2.297 22.579 1.00 80.19 130 PHE A CA 1
ATOM 977 C C . PHE A 1 130 ? -10.272 0.964 22.661 1.00 80.19 130 PHE A C 1
ATOM 979 O O . PHE A 1 130 ? -9.818 0.434 21.652 1.00 80.19 130 PHE A O 1
ATOM 986 N N . ALA A 1 131 ? -10.175 0.365 23.850 1.00 83.12 131 ALA A N 1
ATOM 987 C CA . ALA A 1 131 ? -9.530 -0.943 24.000 1.00 83.12 131 ALA A CA 1
ATOM 988 C C . ALA A 1 131 ? -10.303 -2.056 23.264 1.00 83.12 131 ALA A C 1
ATOM 990 O O . ALA A 1 131 ? -9.715 -2.977 22.693 1.00 83.12 131 ALA A O 1
ATOM 991 N N . ILE A 1 132 ? -11.634 -1.953 23.244 1.00 85.75 132 ILE A N 1
ATOM 992 C CA . ILE A 1 132 ? -12.497 -2.907 22.540 1.00 85.75 132 ILE A CA 1
ATOM 993 C C . ILE A 1 132 ? -12.392 -2.713 21.023 1.00 85.75 132 ILE A C 1
ATOM 995 O O . ILE A 1 132 ? -12.334 -3.697 20.291 1.00 85.75 132 ILE A O 1
ATOM 999 N N . SER A 1 133 ? -12.303 -1.476 20.528 1.00 85.12 133 SER A N 1
ATOM 1000 C CA . SER A 1 133 ? -12.163 -1.235 19.088 1.00 85.12 133 SER A CA 1
ATOM 1001 C C . SER A 1 133 ? -10.853 -1.780 18.531 1.00 85.12 133 SER A C 1
ATOM 1003 O O . SER A 1 133 ? -10.880 -2.418 17.483 1.00 85.12 133 SER A O 1
ATOM 1005 N N . LEU A 1 134 ? -9.737 -1.634 19.249 1.00 86.88 134 LEU A N 1
ATOM 1006 C CA . LEU A 1 134 ? -8.442 -2.214 18.866 1.00 86.88 134 LEU A CA 1
ATOM 1007 C C . LEU A 1 134 ? -8.515 -3.738 18.675 1.00 86.88 134 LEU A C 1
ATOM 1009 O O . LEU A 1 134 ? -8.035 -4.267 17.670 1.00 86.88 134 LEU A O 1
ATOM 1013 N N . THR A 1 135 ? -9.147 -4.450 19.613 1.00 86.50 135 THR A N 1
ATOM 1014 C CA . THR A 1 135 ? -9.262 -5.918 19.560 1.00 86.50 135 THR A CA 1
ATOM 1015 C C . THR A 1 135 ? -10.232 -6.384 18.474 1.00 86.50 135 THR A C 1
ATOM 1017 O O . THR A 1 135 ? -9.890 -7.265 17.686 1.00 86.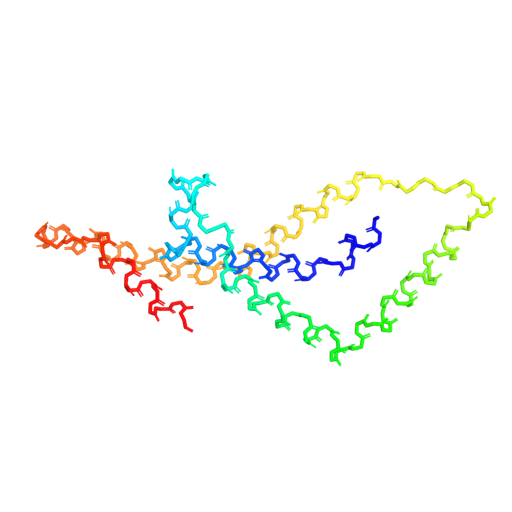50 135 THR A O 1
ATOM 1020 N N . VAL A 1 136 ? -11.406 -5.752 18.366 1.00 87.19 136 VAL A N 1
ATOM 1021 C CA . VAL A 1 136 ? -12.419 -6.077 17.347 1.00 87.19 136 VAL A CA 1
ATOM 1022 C C . VAL A 1 136 ? -11.897 -5.811 15.936 1.00 87.19 136 VAL A C 1
ATOM 1024 O O . VAL A 1 136 ? -11.985 -6.684 15.075 1.00 87.19 136 VAL A O 1
ATOM 1027 N N . LYS A 1 137 ? -11.302 -4.639 15.691 1.00 86.62 137 LYS A N 1
ATOM 1028 C CA . LYS A 1 137 ? -10.744 -4.294 14.377 1.00 86.62 137 LYS A CA 1
ATOM 1029 C C . LYS A 1 137 ? -9.621 -5.229 13.959 1.00 86.62 137 LYS A C 1
ATOM 1031 O O . LYS A 1 137 ? -9.573 -5.638 12.802 1.00 86.62 137 LYS A O 1
ATOM 1036 N N . SER A 1 138 ? -8.734 -5.569 14.894 1.00 85.50 138 SER A N 1
ATOM 1037 C CA . SER A 1 138 ? -7.638 -6.495 14.618 1.00 85.50 138 SER A CA 1
ATOM 1038 C C . SER A 1 138 ? -8.162 -7.875 14.228 1.00 85.50 138 SER A C 1
ATOM 1040 O O . SER A 1 138 ? -7.636 -8.455 13.290 1.00 85.50 138 SER A O 1
ATOM 1042 N N . GLY A 1 139 ? -9.227 -8.365 14.875 1.00 84.81 139 GLY A N 1
ATOM 1043 C CA . GLY A 1 139 ? -9.854 -9.640 14.519 1.00 84.81 139 GLY A CA 1
ATOM 1044 C C . GLY A 1 139 ? -10.595 -9.636 13.177 1.00 84.81 139 GLY A C 1
ATOM 1045 O O . GLY A 1 139 ? -10.588 -10.646 12.492 1.00 84.81 139 GLY A O 1
ATOM 1046 N N . ILE A 1 140 ? -11.220 -8.520 12.786 1.00 82.25 140 ILE A N 1
ATOM 1047 C CA . ILE A 1 140 ? -11.943 -8.402 11.502 1.00 82.25 140 ILE A CA 1
ATOM 1048 C C . ILE A 1 140 ? -10.984 -8.327 10.309 1.00 82.25 140 ILE A C 1
ATOM 1050 O O . ILE A 1 140 ? -11.331 -8.738 9.206 1.00 82.25 140 ILE A O 1
ATOM 1054 N N . ALA A 1 141 ? -9.817 -7.719 10.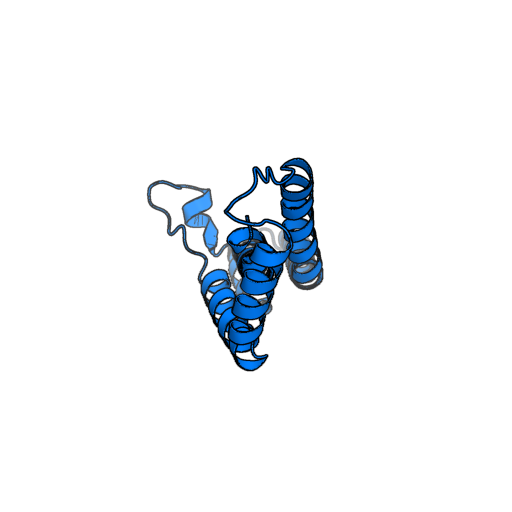510 1.00 78.44 141 ALA A N 1
ATOM 1055 C CA . ALA A 1 141 ? -8.915 -7.390 9.419 1.00 78.44 141 ALA A CA 1
ATOM 1056 C C . ALA A 1 141 ? -7.821 -8.448 9.169 1.00 78.44 141 ALA A C 1
ATOM 1058 O O . ALA A 1 141 ? -7.074 -8.310 8.199 1.00 78.44 141 ALA A O 1
ATOM 1059 N N . VAL A 1 142 ? -7.671 -9.448 10.047 1.00 74.81 142 VAL A N 1
ATOM 1060 C CA . VAL A 1 142 ? -6.880 -10.671 9.785 1.00 74.81 142 VAL A CA 1
ATOM 1061 C C . VAL A 1 142 ? -7.723 -11.642 8.969 1.00 74.81 142 VAL A C 1
ATOM 1063 O O . VAL A 1 142 ? -7.173 -12.189 7.991 1.00 74.81 142 VAL A O 1
#

pLDDT: mean 88.5, std 7.21, range [63.38, 97.12]

Solvent-accessible surface area (backbone atoms only — not comparable to full-atom values): 7851 Å² total; per-residue (Å²): 107,68,64,65,66,69,46,42,67,40,52,22,35,24,48,27,21,40,55,53,35,50,75,32,48,76,41,47,56,25,73,74,38,71,89,81,30,65,85,74,49,66,56,12,52,51,36,28,54,50,43,48,53,54,38,52,74,73,43,40,66,60,53,53,51,51,52,52,55,52,46,44,74,76,40,45,90,92,50,98,69,84,81,79,61,72,69,57,60,57,45,54,54,49,39,53,50,52,15,50,61,71,33,41,68,62,51,51,53,50,51,50,51,45,54,54,41,56,53,45,28,72,79,41,69,89,50,63,46,67,67,50,46,41,55,52,34,46,64,75,74,108

Nearest PDB structures (foldseek):
  7ahi-assembly1_1F  TM=8.894E-01  e=9.527E-15  Salmonella enterica subsp. enterica serovar Typhimurium str. LT2
  6q14-assembly1_5  TM=9.707E-01  e=1.690E-13  Salmonella enterica subsp. enterica serovar Typhimurium str. LT2
  8axk-assembly1_F  TM=9.652E-01  e=2.452E-11  Shigella flexneri
  6r6b-assembly1_F  TM=9.696E-01  e=1.362E-10  Shigella flexneri
  6s3l-assembly1_F  TM=8.902E-01  e=3.937E-04  Vibrio mimicus CAIM 602

Radius of gyration: 20.66 Å; Cα contacts (8 Å, |Δi|>4): 102; chains: 1; bounding box: 50×32×60 Å

Secondary structure (DSSP, 8-state):
-HHHHHSHHHHHHHHHHHHHHHHHTTTHHHHH-TTTS----HHHHHHHHHHHHHHHHTTHHHHHHHHHHHHHHHS-TTS-----SHHHHHHHHHHHHHHHHHHHHHHHHHHHHHHHHHHHHHH-TTS-HHHHHHHHHHHHH-

Organism: NCBI:txid913075

Sequence (142 aa):
MLGCLLSWPFWVMHALGCIIDNQRGATLSSSIDPANGIDTSEMANFLNMFAAVVYLQNGGLVTMVDVLNKSYQLCDPMNECTPSLPPLLTFINQVAQNALVLASPVVLVLLLSEVFLGLLSRFAPQMNAFAISLTVKSGIAV

Foldseek 3Di:
DLCLVLCLVLLLQLLLQVVLCVLLCVQVQCVVPVVPGDPDRPSSVVSSVVSVVVCVVVVVVVVSVVVVVVVCVVPPPVDDDDDDDPVVVVVVVVSVVSSCVVNVVLSVVLVVLLVVLVVVCVVVVVDPSVVVSSVVSVVSSD

Mean predicted aligned error: 6.12 Å

InterPro domains:
  IPR002010 Type III secretion system inner membrane R protein [PF01311] (1-141)
  IPR002010 Type III secretion system inner membrane R protein [PR00953] (96-118)
  IPR002010 Type III secretion system inner membrane R protein [PR00953] (118-137)
  IPR002010 Type III secretion system inner membrane R protein [PTHR30065] (1-141)
  IPR006304 Type III secretion protein SpaR/YscT [TIGR01401] (1-141)